Protein AF-A0A7Y3MWL4-F1 (afdb_monomer_lite)

Secondary structure (DSSP, 8-state):
-----------------------------EEEEEE-SS--EE--SSS-------SSSSEEEEEE--STTGGG-EEEEEESSSSEEEEEE--

pLDDT: mean 74.23, std 16.95, range [40.06, 92.81]

Sequence (91 aa):
MSNQHLSQVALVGSALLAAGLLLARPVLGQDRMVLSGDRVAVYNLAGKVDVVRGTGSDVVVEVTRGGSDADRLEIEVGEVRGREALRVIYP

Structure (mmCIF, N/CA/C/O backbone):
data_AF-A0A7Y3MWL4-F1
#
_entry.id   AF-A0A7Y3MWL4-F1
#
loop_
_atom_site.group_PDB
_atom_site.id
_atom_site.type_symbol
_atom_site.label_atom_id
_atom_site.label_alt_id
_atom_site.label_comp_id
_atom_site.label_asym_id
_atom_site.label_entity_id
_atom_site.label_seq_id
_atom_site.pdbx_PDB_ins_code
_atom_site.Cartn_x
_atom_site.Cartn_y
_atom_site.Cartn_z
_atom_site.occupancy
_atom_site.B_iso_or_equiv
_atom_site.auth_seq_id
_atom_site.auth_comp_id
_atom_site.auth_asym_id
_atom_site.auth_atom_id
_atom_site.pdbx_PDB_model_num
ATOM 1 N N . MET A 1 1 ? 67.935 58.681 -11.805 1.00 41.12 1 MET A N 1
ATOM 2 C CA . MET A 1 1 ? 67.167 58.758 -13.063 1.00 41.12 1 MET A CA 1
ATOM 3 C C . MET A 1 1 ? 65.870 58.008 -12.849 1.00 41.12 1 MET A C 1
ATOM 5 O O . MET A 1 1 ? 65.900 56.796 -12.685 1.00 41.12 1 MET A O 1
ATOM 9 N N . SER A 1 2 ? 64.777 58.761 -12.719 1.00 43.41 2 SER A N 1
ATOM 10 C CA . SER A 1 2 ? 63.401 58.263 -12.744 1.00 43.41 2 SER A CA 1
ATOM 11 C C . SER A 1 2 ? 63.176 57.338 -13.933 1.00 43.41 2 SER A C 1
ATOM 13 O O . SER A 1 2 ? 63.729 57.604 -14.993 1.00 43.41 2 SER A O 1
ATOM 15 N N . ASN A 1 3 ? 62.297 56.349 -13.786 1.00 40.06 3 ASN A N 1
ATOM 16 C CA . ASN A 1 3 ? 61.211 56.196 -14.748 1.00 40.06 3 ASN A CA 1
ATOM 17 C C . ASN A 1 3 ? 60.013 55.497 -14.104 1.00 40.06 3 ASN A C 1
ATOM 19 O O . ASN A 1 3 ? 60.105 54.413 -13.537 1.00 40.06 3 ASN A O 1
ATOM 23 N N . GLN A 1 4 ? 58.903 56.221 -14.160 1.00 47.44 4 GLN A N 1
ATOM 24 C CA . GLN A 1 4 ? 57.576 55.864 -13.702 1.00 47.44 4 GLN A CA 1
ATOM 25 C C . GLN A 1 4 ? 56.958 54.870 -14.690 1.00 47.44 4 GLN A C 1
ATOM 27 O O . GLN A 1 4 ? 57.051 55.080 -15.894 1.00 47.44 4 GLN A O 1
ATOM 32 N N . HIS A 1 5 ? 56.251 53.858 -14.196 1.00 44.38 5 HIS A N 1
ATOM 33 C CA . HIS A 1 5 ? 55.176 53.223 -14.956 1.00 44.38 5 HIS A CA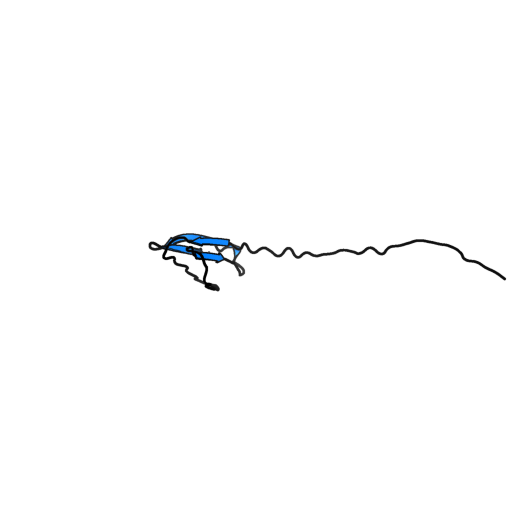 1
ATOM 34 C C . HIS A 1 5 ? 53.943 53.149 -14.061 1.00 44.38 5 HIS A C 1
ATOM 36 O O . HIS A 1 5 ? 53.722 52.199 -13.316 1.00 44.38 5 HIS A O 1
ATOM 42 N N . LEU A 1 6 ? 53.181 54.239 -14.108 1.00 50.28 6 LEU A N 1
ATOM 43 C CA . LEU A 1 6 ? 51.808 54.306 -13.643 1.00 50.28 6 LEU A CA 1
ATOM 44 C C . LEU A 1 6 ? 50.883 53.710 -14.713 1.00 50.28 6 LEU A C 1
ATOM 46 O O . LEU A 1 6 ? 51.030 54.000 -15.898 1.00 50.28 6 LEU A O 1
ATOM 50 N N . SER A 1 7 ? 49.887 52.976 -14.216 1.00 42.50 7 SER A N 1
ATOM 51 C CA . SER A 1 7 ? 48.556 52.771 -14.798 1.00 42.50 7 SER A CA 1
ATOM 52 C C . SER A 1 7 ? 48.415 51.784 -15.957 1.00 42.50 7 SER A C 1
ATOM 54 O O . SER A 1 7 ? 48.593 52.164 -17.104 1.00 42.50 7 SER A O 1
ATOM 56 N N . GLN A 1 8 ? 47.870 50.596 -15.662 1.00 47.00 8 GLN A N 1
ATOM 57 C CA . GLN A 1 8 ? 46.615 50.149 -16.287 1.00 47.00 8 GLN A CA 1
ATOM 58 C C . GLN A 1 8 ? 45.762 49.378 -15.268 1.00 47.00 8 GLN A C 1
ATOM 60 O O . GLN A 1 8 ? 46.110 48.298 -14.801 1.00 47.00 8 GLN A O 1
ATOM 65 N N . VAL A 1 9 ? 44.639 49.997 -14.911 1.00 50.00 9 VAL A N 1
ATOM 66 C CA . VAL A 1 9 ? 43.491 49.386 -14.242 1.00 50.00 9 VAL A CA 1
ATOM 67 C C . VAL A 1 9 ? 42.793 48.483 -15.252 1.00 50.00 9 VAL A C 1
ATOM 69 O O . VAL A 1 9 ? 42.432 48.954 -16.325 1.00 50.00 9 VAL A O 1
ATOM 72 N N . ALA A 1 10 ? 42.529 47.233 -14.888 1.00 42.38 10 ALA A N 1
ATOM 73 C CA . ALA A 1 10 ? 41.389 46.492 -15.414 1.00 42.38 10 ALA A CA 1
ATOM 74 C C . ALA A 1 10 ? 41.016 45.391 -14.418 1.00 42.38 10 ALA A C 1
ATOM 76 O O . ALA A 1 10 ? 41.663 44.350 -14.332 1.00 42.38 10 ALA A O 1
ATOM 77 N N . LEU A 1 11 ? 39.967 45.665 -13.640 1.00 49.31 11 LEU A N 1
ATOM 78 C CA . LEU A 1 11 ? 39.173 44.649 -12.966 1.00 49.31 11 LEU A CA 1
ATOM 79 C C . LEU A 1 11 ? 38.800 43.557 -13.974 1.00 49.31 11 LEU A C 1
ATOM 81 O O . LEU A 1 11 ? 38.090 43.833 -14.938 1.00 49.31 11 LEU A O 1
ATOM 85 N N . VAL A 1 12 ? 39.194 42.317 -13.706 1.00 48.47 12 VAL A N 1
ATOM 86 C CA . VAL A 1 12 ? 38.521 41.155 -14.285 1.00 48.47 12 VAL A CA 1
ATOM 87 C C . VAL A 1 12 ? 38.098 40.279 -13.120 1.00 48.47 12 VAL A C 1
ATOM 89 O O . VAL A 1 12 ? 38.883 39.527 -12.548 1.00 48.47 12 VAL A O 1
ATOM 92 N N . GLY A 1 13 ? 36.842 40.472 -12.717 1.00 44.00 13 GLY A N 1
ATOM 93 C CA . GLY A 1 13 ? 36.146 39.578 -11.810 1.00 44.00 13 GLY A CA 1
ATOM 94 C C . GLY A 1 13 ? 36.014 38.214 -12.472 1.00 44.00 13 GLY A C 1
ATOM 95 O O . GLY A 1 13 ? 35.308 38.067 -13.468 1.00 44.00 13 GLY A O 1
ATOM 96 N N . SER A 1 14 ? 36.706 37.219 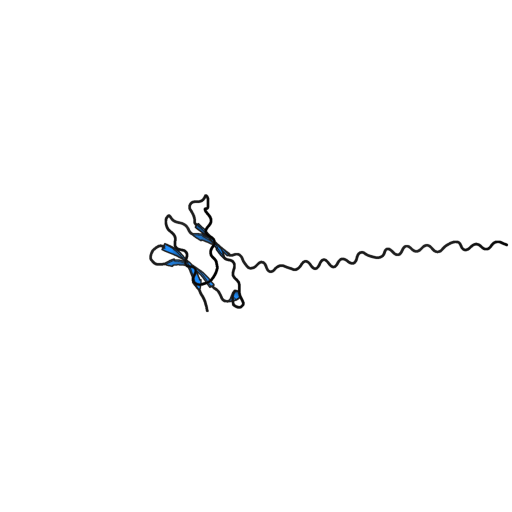-11.925 1.00 53.47 14 SER A N 1
ATOM 97 C CA . SER A 1 14 ? 36.521 35.834 -12.338 1.00 53.47 14 SER A CA 1
ATOM 98 C C . SER A 1 14 ? 35.192 35.337 -11.783 1.00 53.47 14 SER A C 1
ATOM 100 O O . SER A 1 14 ? 35.017 35.155 -10.579 1.00 53.47 14 SER A O 1
ATOM 102 N N . ALA A 1 15 ? 34.246 35.198 -12.705 1.00 54.53 15 ALA A N 1
ATOM 103 C CA . ALA A 1 15 ? 32.885 34.747 -12.502 1.00 54.53 15 ALA A CA 1
ATOM 104 C C . ALA A 1 15 ? 32.815 33.422 -11.722 1.00 54.53 15 ALA A C 1
ATOM 106 O O . ALA A 1 15 ? 33.458 32.436 -12.085 1.00 54.53 15 ALA A O 1
ATOM 107 N N . LEU A 1 16 ? 31.968 33.393 -10.687 1.00 51.25 16 LEU A N 1
ATOM 108 C CA . LEU A 1 16 ? 31.432 32.156 -10.126 1.00 51.25 16 LEU A CA 1
ATOM 109 C C . LEU A 1 16 ? 30.656 31.421 -11.229 1.00 51.25 16 LEU A C 1
ATOM 111 O O . LEU A 1 16 ? 29.534 31.798 -11.566 1.00 51.25 16 LEU A O 1
ATOM 115 N N . LEU A 1 17 ? 31.240 30.361 -11.782 1.00 54.22 17 LEU A N 1
ATOM 116 C CA . LEU A 1 17 ? 30.516 29.407 -12.614 1.00 54.22 17 LEU A CA 1
ATOM 117 C C . LEU A 1 17 ? 29.704 28.484 -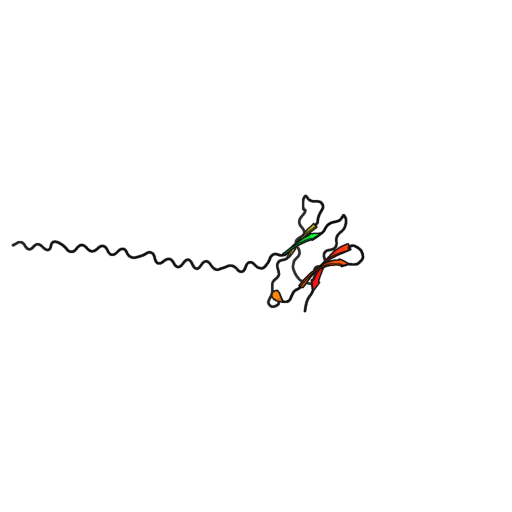11.704 1.00 54.22 17 LEU A C 1
ATOM 119 O O . LEU A 1 17 ? 30.195 27.501 -11.152 1.00 54.22 17 LEU A O 1
ATOM 123 N N . ALA A 1 18 ? 28.439 28.855 -11.537 1.00 55.09 18 ALA A N 1
ATOM 124 C CA . ALA A 1 18 ? 27.395 27.997 -11.020 1.00 55.09 18 ALA A CA 1
ATOM 125 C C . ALA A 1 18 ? 27.169 26.821 -11.981 1.00 55.09 18 ALA A C 1
ATOM 127 O O . ALA A 1 18 ? 26.785 27.009 -13.132 1.00 55.09 18 ALA A O 1
ATOM 128 N N . ALA A 1 19 ? 27.346 25.602 -11.484 1.00 54.06 19 ALA A N 1
ATOM 129 C CA . ALA A 1 19 ? 26.741 24.412 -12.065 1.00 54.06 19 ALA A CA 1
ATOM 130 C C . ALA A 1 19 ? 26.181 23.574 -10.915 1.00 54.06 19 ALA A C 1
ATOM 132 O O . ALA A 1 19 ? 26.690 22.513 -10.562 1.00 54.06 19 ALA A O 1
ATOM 133 N N . GLY A 1 20 ? 25.139 24.111 -10.276 1.00 53.53 20 GLY A N 1
ATOM 134 C CA . GLY A 1 20 ? 24.271 23.336 -9.406 1.00 53.53 20 GLY A CA 1
ATOM 135 C C . GLY A 1 20 ? 23.528 22.323 -10.263 1.00 53.53 20 GLY A C 1
ATOM 136 O O . GLY A 1 20 ? 22.439 22.605 -10.754 1.00 53.53 20 GLY A O 1
ATOM 137 N N . LEU A 1 21 ? 24.129 21.152 -10.469 1.00 56.38 21 LEU A N 1
ATOM 138 C CA . LEU A 1 21 ? 23.421 19.987 -10.972 1.00 56.38 21 LEU A CA 1
ATOM 139 C C . LEU A 1 21 ? 22.489 19.526 -9.846 1.00 56.38 21 LEU A C 1
ATOM 141 O O . LEU A 1 21 ? 22.808 18.631 -9.066 1.00 56.38 21 LEU A O 1
ATOM 145 N N . LEU A 1 22 ? 21.349 20.207 -9.715 1.00 60.12 22 LEU A N 1
ATOM 146 C CA . LEU A 1 22 ? 20.200 19.687 -8.995 1.00 60.12 22 LEU A CA 1
ATOM 147 C C . LEU A 1 22 ? 19.802 18.418 -9.740 1.00 60.12 22 LEU A C 1
ATOM 149 O O . LEU A 1 22 ? 19.116 18.467 -10.757 1.00 60.12 22 LEU A O 1
ATOM 153 N N . LEU A 1 23 ? 20.310 17.283 -9.267 1.00 61.81 23 LEU A N 1
ATOM 154 C CA . LEU A 1 23 ? 19.811 15.975 -9.642 1.00 61.81 23 LEU A CA 1
ATOM 155 C C . LEU A 1 23 ? 18.308 16.019 -9.371 1.00 61.81 23 LEU A C 1
ATOM 157 O O . LEU A 1 23 ? 17.888 16.015 -8.212 1.00 61.81 23 LEU A O 1
ATOM 161 N N . ALA A 1 24 ? 17.506 16.129 -10.430 1.00 59.28 24 ALA A N 1
ATOM 162 C CA . ALA A 1 24 ? 16.081 15.888 -10.355 1.00 59.28 24 ALA A CA 1
ATOM 163 C C . ALA A 1 24 ? 15.939 14.449 -9.859 1.00 59.28 24 ALA A C 1
ATOM 165 O O . ALA A 1 24 ? 16.120 13.494 -10.612 1.00 59.28 24 ALA A O 1
ATOM 166 N N . ARG A 1 25 ? 15.742 14.287 -8.548 1.00 61.59 25 ARG A N 1
ATOM 167 C CA . ARG A 1 25 ? 15.452 12.982 -7.972 1.00 61.59 25 ARG A CA 1
ATOM 168 C C . ARG A 1 25 ? 14.121 12.581 -8.593 1.00 61.59 25 ARG A C 1
ATOM 170 O O . ARG A 1 25 ? 13.173 13.356 -8.444 1.00 61.59 25 ARG A O 1
ATOM 177 N N . PRO A 1 26 ? 14.027 11.446 -9.305 1.00 54.69 26 PRO A N 1
ATOM 178 C CA . PRO A 1 26 ? 12.722 10.951 -9.686 1.00 54.69 26 PRO A CA 1
ATOM 179 C C . PRO A 1 26 ? 11.947 10.796 -8.380 1.00 54.69 26 PRO A C 1
ATOM 181 O O . PRO A 1 26 ? 12.352 10.044 -7.492 1.00 54.69 26 PRO A O 1
ATOM 184 N N . VAL A 1 27 ? 10.883 11.581 -8.219 1.00 60.25 27 VAL A N 1
ATOM 185 C CA . VAL A 1 27 ? 9.860 11.262 -7.233 1.00 60.25 27 VAL A CA 1
ATOM 186 C C . VAL A 1 27 ? 9.270 9.962 -7.754 1.00 60.25 27 VAL A C 1
ATOM 188 O O . VAL A 1 27 ? 8.475 9.966 -8.689 1.00 60.25 27 VAL A O 1
ATOM 191 N N . LEU A 1 28 ? 9.761 8.837 -7.230 1.00 61.16 28 LEU A N 1
ATOM 192 C CA . LEU A 1 28 ? 9.058 7.570 -7.345 1.00 61.16 28 LEU A CA 1
ATOM 193 C C . LEU A 1 28 ? 7.674 7.856 -6.773 1.00 61.16 28 LEU A C 1
ATOM 195 O O . LEU A 1 28 ? 7.582 8.254 -5.612 1.00 61.16 28 LEU A O 1
ATOM 199 N N . GLY A 1 29 ? 6.644 7.787 -7.617 1.00 60.19 29 GLY A N 1
ATOM 200 C CA . GLY A 1 29 ? 5.275 8.086 -7.220 1.00 60.19 29 GLY A CA 1
ATOM 201 C C . GLY A 1 29 ? 4.932 7.265 -5.985 1.00 60.19 29 GLY A C 1
ATOM 202 O O . GLY A 1 29 ? 4.846 6.040 -6.064 1.00 60.19 29 GLY A O 1
ATOM 203 N N . GLN A 1 30 ? 4.851 7.941 -4.842 1.00 65.62 30 GLN A N 1
ATOM 204 C CA . GLN A 1 30 ? 4.415 7.343 -3.597 1.00 65.62 30 GLN A CA 1
ATOM 205 C C . GLN A 1 30 ? 2.895 7.392 -3.626 1.00 65.62 30 GLN A C 1
ATOM 207 O O . GLN A 1 30 ? 2.296 8.445 -3.399 1.00 65.62 30 GLN A O 1
ATOM 212 N N . ASP A 1 31 ? 2.277 6.263 -3.954 1.00 71.25 31 ASP A N 1
ATOM 213 C CA . ASP A 1 31 ? 0.824 6.174 -3.972 1.00 71.25 31 ASP A CA 1
ATOM 214 C C . ASP A 1 31 ? 0.348 5.997 -2.529 1.00 71.25 31 ASP A C 1
ATOM 216 O O . ASP A 1 31 ? 0.786 5.091 -1.815 1.00 71.25 31 ASP A O 1
ATOM 220 N N . ARG A 1 32 ? -0.513 6.914 -2.077 1.00 78.94 32 ARG A N 1
ATOM 221 C CA . ARG A 1 32 ? -1.108 6.887 -0.740 1.00 78.94 32 ARG A CA 1
ATOM 222 C C . ARG A 1 32 ? -2.579 6.536 -0.859 1.00 78.94 32 ARG A C 1
ATOM 224 O O . ARG A 1 32 ? -3.351 7.305 -1.430 1.00 78.94 32 ARG A O 1
ATOM 231 N N . MET A 1 33 ? -2.971 5.425 -0.253 1.00 83.62 33 MET A N 1
ATOM 232 C CA . MET A 1 33 ? -4.362 4.985 -0.211 1.00 83.62 33 MET A CA 1
ATOM 233 C C . MET A 1 33 ? -4.880 4.944 1.219 1.00 83.62 33 MET A C 1
ATOM 235 O O . MET A 1 33 ? -4.139 4.671 2.164 1.00 83.62 33 MET A O 1
ATOM 239 N N . VAL A 1 34 ? -6.164 5.249 1.364 1.00 83.31 34 VAL A N 1
ATOM 240 C CA . VAL A 1 34 ? -6.902 5.163 2.624 1.00 83.31 34 VAL A CA 1
ATOM 241 C C . VAL A 1 34 ? -7.889 4.016 2.473 1.00 83.31 34 VAL A C 1
ATOM 243 O O . VAL A 1 34 ? -8.650 4.003 1.511 1.00 83.31 34 VAL A O 1
ATOM 246 N N . LEU A 1 35 ? -7.829 3.056 3.391 1.00 84.44 35 LEU A N 1
ATOM 247 C CA . LEU A 1 35 ? -8.769 1.946 3.502 1.00 84.44 35 LEU A CA 1
ATOM 248 C C . LEU A 1 35 ? -9.634 2.193 4.744 1.00 84.44 35 LEU A C 1
ATOM 250 O O . LEU A 1 35 ? -9.096 2.355 5.845 1.00 84.44 35 LEU A O 1
ATOM 254 N N . SER A 1 36 ? -10.948 2.224 4.570 1.00 83.69 36 SER A N 1
ATOM 255 C CA . SER A 1 36 ? -11.936 2.494 5.610 1.00 83.69 36 SER A CA 1
ATOM 256 C C . SER A 1 36 ? -12.638 1.222 6.096 1.00 83.69 36 SER A C 1
ATOM 258 O O . SER A 1 36 ? -12.925 0.293 5.344 1.00 83.69 36 SER A O 1
ATOM 260 N N . GLY A 1 37 ? -12.979 1.203 7.386 1.00 84.06 37 GLY A N 1
ATOM 261 C CA . GLY A 1 37 ? -13.761 0.137 8.021 1.00 84.06 37 GLY A CA 1
ATOM 262 C C . GLY A 1 37 ? -13.023 -0.606 9.136 1.00 84.06 37 GLY A C 1
ATOM 263 O O . GLY A 1 37 ? -11.802 -0.564 9.253 1.00 84.06 37 GLY A O 1
ATOM 264 N N . ASP A 1 38 ? -13.784 -1.328 9.963 1.00 78.12 38 ASP A N 1
ATOM 265 C CA . ASP A 1 38 ? -13.276 -1.915 11.216 1.00 78.12 38 ASP A CA 1
ATOM 266 C C . ASP A 1 38 ? -12.299 -3.089 11.012 1.00 78.12 38 ASP A C 1
ATOM 268 O O . ASP A 1 38 ? -11.581 -3.487 11.932 1.00 78.12 38 ASP A O 1
ATOM 272 N N . ARG A 1 39 ? -12.299 -3.701 9.819 1.00 75.88 39 ARG A N 1
ATOM 273 C CA . ARG A 1 39 ? -11.417 -4.816 9.442 1.00 75.88 39 ARG A CA 1
ATOM 274 C C . ARG A 1 39 ? -11.037 -4.729 7.966 1.00 75.88 39 ARG A C 1
ATOM 276 O O . ARG A 1 39 ? -11.880 -4.957 7.103 1.00 75.88 39 ARG A O 1
ATOM 283 N N . VAL A 1 40 ? -9.750 -4.531 7.695 1.00 86.12 40 VAL A N 1
ATOM 284 C CA . VAL A 1 40 ? -9.176 -4.483 6.339 1.00 86.12 40 VAL A CA 1
ATOM 285 C C . VAL A 1 40 ? -8.201 -5.639 6.099 1.00 86.12 40 VAL A C 1
ATOM 287 O O . VAL A 1 40 ? -7.757 -6.297 7.046 1.00 86.12 40 VAL A O 1
ATOM 290 N N . ALA A 1 41 ? -7.864 -5.907 4.836 1.00 79.12 41 ALA A N 1
ATOM 291 C CA . ALA A 1 41 ? -6.847 -6.892 4.470 1.00 79.12 41 ALA A CA 1
ATOM 292 C C . ALA A 1 41 ? -5.809 -6.289 3.513 1.00 79.12 41 ALA A C 1
ATOM 294 O O . ALA A 1 41 ? -6.158 -5.705 2.495 1.00 79.12 41 ALA A O 1
ATOM 295 N N . VAL A 1 42 ? -4.522 -6.474 3.814 1.00 75.19 42 VAL A N 1
ATOM 296 C CA . VAL A 1 42 ? -3.412 -6.070 2.937 1.00 75.19 42 VAL A CA 1
ATOM 297 C C . VAL A 1 42 ? -2.602 -7.313 2.592 1.00 75.19 42 VAL A C 1
ATOM 299 O O . VAL A 1 42 ? -2.120 -8.005 3.489 1.00 75.19 42 VAL A O 1
ATOM 302 N N . TYR A 1 43 ? -2.465 -7.606 1.300 1.00 70.62 43 TYR A N 1
ATOM 303 C CA . TYR A 1 43 ? -1.698 -8.747 0.807 1.00 70.62 43 TYR A CA 1
ATOM 304 C C . TYR A 1 43 ? -0.435 -8.248 0.107 1.00 70.62 43 TYR A C 1
ATOM 306 O O . TYR A 1 43 ? -0.514 -7.498 -0.860 1.00 70.62 43 TYR A O 1
ATOM 314 N N . ASN A 1 44 ? 0.729 -8.683 0.588 1.00 65.25 44 ASN A N 1
ATOM 315 C CA . ASN A 1 44 ? 2.015 -8.416 -0.048 1.00 65.25 44 ASN A CA 1
ATOM 316 C C . ASN A 1 44 ? 2.542 -9.719 -0.658 1.00 65.25 44 ASN A C 1
ATOM 318 O O . ASN A 1 44 ? 2.902 -10.638 0.076 1.00 65.25 44 ASN A O 1
ATOM 322 N N . LEU A 1 45 ? 2.533 -9.809 -1.990 1.00 64.44 45 LEU A N 1
ATOM 323 C CA . LEU A 1 45 ? 2.973 -11.000 -2.724 1.00 64.44 45 LEU A CA 1
ATOM 324 C C . LEU A 1 45 ? 4.495 -11.011 -2.941 1.00 64.44 45 LEU A C 1
ATOM 326 O O . LEU A 1 45 ? 5.102 -12.079 -2.912 1.00 64.44 45 LEU A O 1
ATOM 330 N N . ALA A 1 46 ? 5.116 -9.838 -3.095 1.00 65.44 46 ALA A N 1
ATOM 331 C CA . ALA A 1 46 ? 6.563 -9.654 -3.106 1.00 65.44 46 ALA A CA 1
ATOM 332 C C . ALA A 1 46 ? 6.923 -8.200 -2.753 1.00 65.44 46 ALA A C 1
ATOM 334 O O . ALA A 1 46 ? 6.359 -7.261 -3.311 1.00 65.44 46 ALA A O 1
ATOM 335 N N . GLY A 1 47 ? 7.898 -8.015 -1.856 1.00 72.00 47 GLY A N 1
ATOM 336 C CA . GLY A 1 47 ? 8.340 -6.699 -1.383 1.00 72.00 47 GLY A CA 1
ATOM 337 C C . GLY A 1 47 ? 8.444 -6.626 0.141 1.00 72.00 47 GLY A C 1
ATOM 338 O O . GLY A 1 47 ? 8.321 -7.636 0.834 1.00 72.00 47 GLY A O 1
ATOM 339 N N . LYS A 1 48 ? 8.653 -5.423 0.683 1.00 79.25 48 LYS A N 1
ATOM 340 C CA . LYS A 1 48 ? 8.720 -5.171 2.131 1.00 79.25 48 LYS A CA 1
ATOM 341 C C . LYS A 1 48 ? 7.465 -4.429 2.594 1.00 79.25 48 LYS A C 1
ATOM 343 O O . LYS A 1 48 ? 7.054 -3.475 1.947 1.00 79.25 48 LYS A O 1
ATOM 348 N N . VAL A 1 49 ? 6.896 -4.848 3.725 1.00 81.31 49 VAL A N 1
ATOM 349 C CA . VAL A 1 49 ? 5.816 -4.128 4.418 1.00 81.31 49 VAL A CA 1
ATOM 350 C C . VAL A 1 49 ? 6.262 -3.828 5.839 1.00 81.31 49 VAL A C 1
ATOM 352 O O . VAL A 1 49 ? 6.646 -4.736 6.573 1.00 81.31 49 VAL A O 1
ATOM 355 N N . ASP A 1 50 ? 6.173 -2.557 6.215 1.00 83.88 50 ASP A N 1
ATOM 356 C CA . ASP A 1 50 ? 6.364 -2.085 7.580 1.00 83.88 50 ASP A CA 1
ATOM 357 C C . ASP A 1 50 ? 4.996 -1.650 8.133 1.00 83.88 50 ASP A C 1
ATOM 359 O O . ASP A 1 50 ? 4.353 -0.754 7.588 1.00 83.88 50 ASP A O 1
ATOM 363 N N . VAL A 1 51 ? 4.522 -2.304 9.200 1.00 85.38 51 VAL A N 1
ATOM 364 C CA . VAL A 1 51 ? 3.240 -1.970 9.845 1.00 85.38 51 VAL A CA 1
ATOM 365 C C . VAL A 1 51 ? 3.503 -1.076 11.046 1.00 85.38 51 VAL A C 1
ATOM 367 O O . VAL A 1 51 ? 4.136 -1.492 12.017 1.00 85.38 51 VAL A O 1
ATOM 370 N N . VAL A 1 52 ? 2.988 0.150 10.994 1.00 88.75 52 VAL A N 1
ATOM 371 C CA . VAL A 1 52 ? 3.149 1.150 12.054 1.00 88.75 52 VAL A CA 1
ATOM 372 C C . VAL A 1 52 ? 1.785 1.485 12.646 1.00 88.75 52 VAL A C 1
ATOM 374 O O . VAL A 1 52 ? 0.793 1.610 11.930 1.00 88.75 52 VAL A O 1
ATOM 377 N N . ARG A 1 53 ? 1.720 1.636 13.973 1.00 85.25 53 ARG A N 1
ATOM 378 C CA . ARG A 1 53 ? 0.487 2.040 14.655 1.00 85.25 53 ARG A CA 1
ATOM 379 C C . ARG A 1 53 ? 0.128 3.482 14.282 1.00 85.25 53 ARG A C 1
ATOM 381 O O . ARG A 1 53 ? 0.870 4.402 14.614 1.00 85.25 53 ARG A O 1
ATOM 388 N N . GLY A 1 54 ? -1.035 3.664 13.662 1.00 83.31 54 GLY A N 1
ATOM 389 C CA . GLY A 1 54 ? -1.658 4.971 13.455 1.00 83.31 54 GLY A CA 1
ATOM 390 C C . GLY A 1 54 ? -2.519 5.417 14.642 1.00 83.31 54 GLY A C 1
ATOM 391 O O . GLY A 1 54 ? -2.804 4.644 15.559 1.00 83.31 54 GLY A O 1
ATOM 392 N N . THR A 1 55 ? -2.939 6.680 14.618 1.00 85.62 55 THR A N 1
ATOM 393 C CA . THR A 1 55 ? -3.867 7.271 15.600 1.00 85.62 55 THR A CA 1
ATOM 394 C C . THR A 1 55 ? -5.306 7.398 15.081 1.00 85.62 55 THR A C 1
ATOM 396 O O . THR A 1 55 ? -6.191 7.728 15.866 1.00 85.62 55 THR A O 1
ATOM 399 N N . GLY A 1 56 ? -5.545 7.146 13.787 1.00 84.88 56 GLY A N 1
ATOM 400 C CA . GLY A 1 56 ? -6.864 7.198 13.143 1.00 84.88 56 GLY A CA 1
ATOM 401 C C . GLY A 1 56 ? -7.590 5.848 13.098 1.00 84.88 56 GLY A C 1
ATOM 402 O O . GLY A 1 56 ? -7.024 4.820 13.467 1.00 84.88 56 GLY A O 1
ATOM 403 N N . SER A 1 57 ? -8.848 5.868 12.645 1.00 84.00 57 SER A N 1
ATOM 404 C CA . SER A 1 57 ? -9.691 4.674 12.453 1.00 84.00 57 SER A CA 1
ATOM 405 C C . SER A 1 57 ? -9.448 3.954 11.127 1.00 84.00 57 SER A C 1
ATOM 407 O O . SER A 1 57 ? -9.769 2.777 11.013 1.00 84.00 57 SER A O 1
ATOM 409 N N . ASP A 1 58 ? -8.890 4.654 10.141 1.00 84.38 58 ASP A N 1
ATOM 410 C CA . ASP A 1 58 ? -8.595 4.104 8.821 1.00 84.38 58 ASP A CA 1
ATOM 411 C C . ASP A 1 58 ? -7.181 3.518 8.761 1.00 84.38 58 ASP A C 1
ATOM 413 O O . ASP A 1 58 ? -6.261 3.960 9.462 1.00 84.38 58 ASP A O 1
ATOM 417 N N . VAL A 1 59 ? -6.982 2.565 7.853 1.00 87.75 59 VAL A N 1
ATOM 418 C CA . VAL A 1 59 ? -5.647 2.082 7.495 1.00 87.75 59 VAL A CA 1
ATOM 419 C C . VAL A 1 59 ? -5.124 2.902 6.327 1.00 87.75 59 VAL A C 1
ATOM 421 O O . VAL A 1 59 ? -5.710 2.935 5.250 1.00 87.75 59 VAL A O 1
ATOM 424 N N . VAL A 1 60 ? -3.986 3.557 6.537 1.00 89.62 60 VAL A N 1
ATOM 425 C CA . VAL A 1 60 ? -3.272 4.283 5.486 1.00 89.62 60 VAL A CA 1
ATOM 426 C C . VAL A 1 60 ? -2.168 3.388 4.954 1.00 89.62 60 VAL A C 1
ATOM 428 O O . VAL A 1 60 ? -1.350 2.895 5.731 1.00 89.62 60 VAL A O 1
ATOM 431 N N . VAL A 1 61 ? -2.130 3.200 3.638 1.00 90.12 61 VAL A N 1
ATOM 432 C CA . VAL A 1 61 ? -1.065 2.454 2.970 1.00 90.12 61 VAL A CA 1
ATOM 433 C C . VAL A 1 61 ? -0.288 3.386 2.054 1.00 90.12 61 VAL A C 1
ATOM 435 O O . VAL A 1 61 ? -0.875 4.123 1.265 1.00 90.12 61 VAL A O 1
ATOM 438 N N . GLU A 1 62 ? 1.035 3.344 2.171 1.00 90.94 62 GLU A N 1
ATOM 439 C CA . GLU A 1 62 ? 1.966 4.052 1.297 1.00 90.94 62 GLU A CA 1
ATOM 440 C C . GLU A 1 62 ? 2.737 3.022 0.472 1.00 90.94 62 GLU A C 1
ATOM 442 O O . GLU A 1 62 ? 3.352 2.107 1.024 1.00 90.94 62 GLU A O 1
ATOM 447 N N . VAL A 1 63 ? 2.677 3.149 -0.852 1.00 89.88 63 VAL A N 1
ATOM 448 C CA . VAL A 1 63 ? 3.310 2.219 -1.789 1.00 89.88 63 VAL A CA 1
ATOM 449 C C . VAL A 1 63 ? 4.471 2.907 -2.489 1.00 89.88 63 VAL A C 1
ATOM 451 O O . VAL A 1 63 ? 4.292 3.914 -3.169 1.00 89.88 63 VAL A O 1
ATOM 454 N N . THR A 1 64 ? 5.653 2.300 -2.387 1.00 90.75 64 THR A N 1
ATOM 455 C CA . THR A 1 64 ? 6.837 2.685 -3.161 1.00 90.75 64 THR A CA 1
ATOM 456 C C . THR A 1 64 ? 7.174 1.558 -4.127 1.00 90.75 64 THR A C 1
ATOM 458 O O . THR A 1 64 ? 7.644 0.498 -3.708 1.00 90.75 64 THR A O 1
AT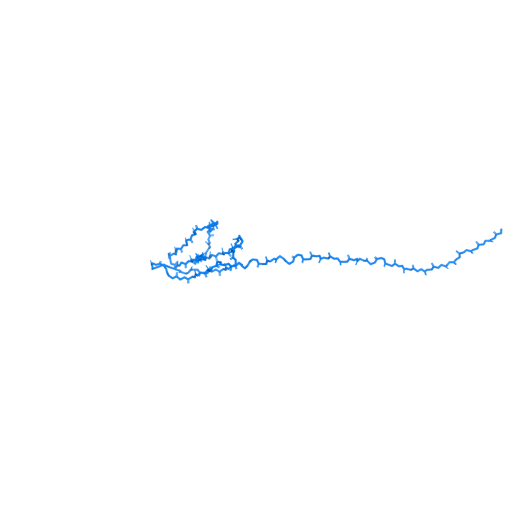OM 461 N N . ARG A 1 65 ? 6.935 1.773 -5.425 1.00 89.06 65 ARG A N 1
ATOM 462 C CA . ARG A 1 65 ? 7.311 0.804 -6.466 1.00 89.06 65 ARG A CA 1
ATOM 463 C C . ARG A 1 65 ? 8.834 0.814 -6.668 1.00 89.06 65 ARG A C 1
ATOM 465 O O . ARG A 1 65 ? 9.457 1.874 -6.662 1.00 89.06 65 ARG A O 1
ATOM 472 N N . GLY A 1 66 ? 9.433 -0.360 -6.862 1.00 85.06 66 GLY A N 1
ATOM 473 C CA . GLY A 1 66 ? 10.873 -0.515 -7.087 1.00 85.06 66 GLY A CA 1
ATOM 474 C C . GLY A 1 66 ? 11.206 -1.770 -7.895 1.00 85.06 66 GLY A C 1
ATOM 475 O O . GLY A 1 66 ? 10.374 -2.663 -8.023 1.00 85.06 66 GLY A O 1
ATOM 476 N N . GLY A 1 67 ? 12.421 -1.829 -8.447 1.00 87.00 67 GLY A N 1
ATOM 477 C CA . GLY A 1 67 ? 12.846 -2.877 -9.387 1.00 87.00 67 GLY A CA 1
ATOM 478 C C . GLY A 1 67 ? 12.761 -2.443 -10.856 1.00 87.00 67 GLY A C 1
ATOM 479 O O . GLY A 1 67 ? 12.298 -1.345 -11.154 1.00 87.00 67 GLY A O 1
ATOM 480 N N . SER A 1 68 ? 13.247 -3.291 -11.769 1.00 89.19 68 SER A N 1
ATOM 481 C CA . SER A 1 68 ? 13.298 -3.012 -13.218 1.00 89.19 68 SER A CA 1
ATOM 482 C C . SER A 1 68 ? 11.927 -2.871 -13.867 1.00 89.19 68 SER A C 1
ATOM 484 O O . SER A 1 68 ? 11.788 -2.107 -14.809 1.00 89.19 68 SER A O 1
ATOM 486 N N . ASP A 1 69 ? 10.942 -3.602 -13.350 1.00 87.69 69 ASP A N 1
ATOM 487 C CA . ASP A 1 69 ? 9.578 -3.680 -13.882 1.00 87.69 69 ASP A CA 1
ATOM 488 C C . ASP A 1 69 ? 8.577 -2.888 -13.026 1.00 87.69 69 ASP A C 1
ATOM 490 O O . ASP A 1 69 ? 7.373 -3.133 -13.069 1.00 87.69 69 ASP A O 1
ATOM 494 N N . ALA A 1 70 ? 9.067 -1.970 -12.187 1.00 89.06 70 ALA A N 1
ATOM 495 C CA . ALA A 1 70 ? 8.239 -1.201 -11.260 1.00 89.06 70 ALA A CA 1
ATOM 496 C C . ALA A 1 70 ? 7.116 -0.430 -11.970 1.00 89.06 70 ALA A C 1
ATOM 498 O O . ALA A 1 70 ? 6.020 -0.303 -11.436 1.00 89.06 70 ALA A O 1
ATOM 499 N N . ASP A 1 71 ? 7.386 0.070 -13.171 1.00 90.50 71 ASP A N 1
ATOM 500 C CA . ASP A 1 71 ? 6.455 0.801 -14.032 1.00 90.50 71 ASP A CA 1
ATOM 501 C C . ASP A 1 71 ? 5.340 -0.075 -14.621 1.00 90.50 71 ASP A C 1
ATOM 503 O O . ASP A 1 71 ? 4.341 0.449 -15.108 1.00 90.50 71 ASP A O 1
ATOM 507 N N . ARG A 1 72 ? 5.477 -1.401 -14.538 1.00 90.75 72 ARG A N 1
ATOM 508 C CA . ARG A 1 72 ? 4.491 -2.377 -15.018 1.00 90.75 72 ARG A CA 1
ATOM 509 C C . ARG A 1 72 ? 3.561 -2.888 -13.914 1.00 90.75 72 ARG A C 1
ATOM 511 O O . ARG A 1 72 ? 2.675 -3.684 -14.206 1.00 90.75 72 ARG A O 1
ATOM 518 N N . LEU A 1 73 ? 3.767 -2.469 -12.661 1.00 89.38 73 LEU A N 1
ATOM 519 C CA . LEU A 1 73 ? 2.922 -2.862 -11.532 1.00 89.38 73 LEU A CA 1
ATOM 520 C C . LEU A 1 73 ? 1.672 -1.987 -11.451 1.00 89.38 73 LEU A C 1
ATOM 522 O O . LEU A 1 73 ? 1.765 -0.770 -11.255 1.00 89.38 73 LEU A O 1
ATOM 526 N N . GLU A 1 74 ? 0.504 -2.620 -11.482 1.00 91.62 74 GLU A N 1
ATOM 527 C CA . GLU A 1 74 ? -0.768 -1.942 -11.249 1.00 91.62 74 GLU A CA 1
ATOM 528 C C . GLU A 1 74 ? -1.194 -2.085 -9.786 1.00 91.62 74 GLU A C 1
ATOM 530 O O . GLU A 1 74 ? -1.029 -3.133 -9.158 1.00 91.62 74 GLU A O 1
ATOM 535 N N . ILE A 1 75 ? -1.704 -0.990 -9.222 1.00 91.31 75 ILE A N 1
ATOM 536 C CA . ILE A 1 75 ? -2.138 -0.927 -7.831 1.00 91.31 75 ILE A CA 1
ATOM 537 C C . ILE A 1 75 ? -3.638 -0.679 -7.828 1.00 91.31 75 ILE A C 1
ATOM 539 O O . ILE A 1 75 ? -4.098 0.371 -8.270 1.00 91.31 75 ILE A O 1
ATOM 543 N N . GLU A 1 76 ? -4.388 -1.635 -7.294 1.00 92.62 76 GLU A N 1
ATOM 544 C CA . GLU A 1 76 ? -5.839 -1.551 -7.206 1.00 92.62 76 GLU A CA 1
ATOM 545 C C . GLU A 1 76 ? -6.303 -1.529 -5.754 1.00 92.62 76 GLU A C 1
ATOM 547 O O . GLU A 1 76 ? -5.780 -2.250 -4.900 1.00 92.62 76 GLU A O 1
ATOM 552 N N . VAL A 1 77 ? -7.352 -0.750 -5.495 1.00 92.81 77 VAL A N 1
ATOM 553 C CA . VAL A 1 77 ? -8.117 -0.802 -4.248 1.00 92.81 77 VAL A CA 1
ATOM 554 C C . VAL A 1 77 ? -9.509 -1.322 -4.565 1.00 92.81 77 VAL A C 1
ATOM 556 O O . VAL A 1 77 ? -10.170 -0.848 -5.487 1.00 92.81 77 VAL A O 1
ATOM 559 N N . GLY A 1 78 ? -9.959 -2.317 -3.810 1.00 91.62 78 GLY A N 1
ATOM 560 C CA . GLY A 1 78 ? -11.309 -2.842 -3.939 1.00 91.62 78 GLY A CA 1
ATOM 561 C C . GLY A 1 78 ? -11.571 -4.019 -3.017 1.00 91.62 78 GLY A C 1
ATOM 562 O O . GLY A 1 78 ? -10.694 -4.490 -2.293 1.00 91.62 78 GLY A O 1
ATOM 563 N N . GLU A 1 79 ? -12.797 -4.523 -3.054 1.00 91.62 79 GLU A N 1
ATOM 564 C CA . GLU A 1 79 ? -13.199 -5.604 -2.165 1.00 91.62 79 GLU A CA 1
ATOM 565 C C . GLU A 1 79 ? -12.591 -6.954 -2.588 1.00 91.62 79 GLU A C 1
ATOM 567 O O . GLU A 1 79 ? -12.579 -7.318 -3.766 1.00 91.62 79 GLU A O 1
ATOM 572 N N . VAL A 1 80 ? -12.101 -7.723 -1.615 1.00 89.00 80 VAL A N 1
ATOM 573 C CA . VAL A 1 80 ? -11.710 -9.128 -1.766 1.00 89.00 80 VAL A CA 1
ATOM 574 C C . VAL A 1 80 ? -12.347 -9.918 -0.630 1.00 89.00 80 VAL A C 1
ATOM 576 O O . VAL A 1 80 ? -11.986 -9.755 0.534 1.00 89.00 80 VAL A O 1
ATOM 579 N N . ARG A 1 81 ? -13.285 -10.813 -0.966 1.00 90.62 81 ARG A N 1
ATOM 580 C CA . ARG A 1 81 ? -13.985 -11.684 0.001 1.00 90.62 81 ARG A CA 1
ATOM 581 C C . ARG A 1 81 ? -14.635 -10.902 1.162 1.00 90.62 81 ARG A C 1
ATOM 583 O O . ARG A 1 81 ? -14.457 -11.280 2.324 1.00 90.62 81 ARG A O 1
ATOM 590 N N . GLY A 1 82 ? -15.374 -9.828 0.877 1.00 92.12 82 GLY A N 1
ATOM 591 C CA . GLY A 1 82 ? -16.079 -9.063 1.912 1.00 92.12 82 GLY A CA 1
ATOM 592 C C . GLY A 1 82 ? -15.219 -8.052 2.665 1.00 92.12 82 GLY A C 1
ATOM 593 O O . GLY A 1 82 ? -15.629 -7.606 3.734 1.00 92.12 82 GLY A O 1
ATOM 594 N N . ARG A 1 83 ? -13.999 -7.755 2.201 1.00 88.00 83 ARG A N 1
ATOM 595 C CA . ARG A 1 83 ? -13.058 -6.861 2.894 1.00 88.00 83 ARG A CA 1
ATOM 596 C C . ARG A 1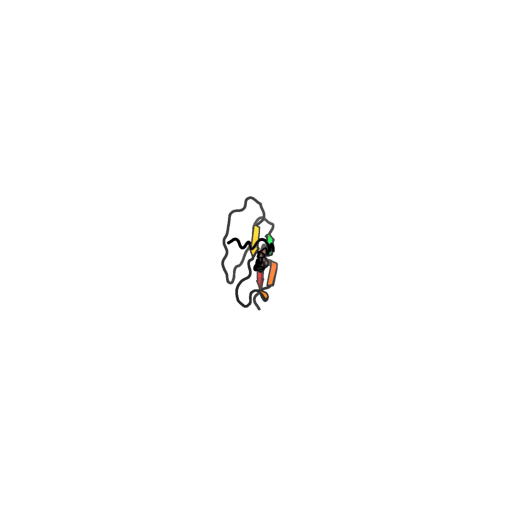 83 ? -12.401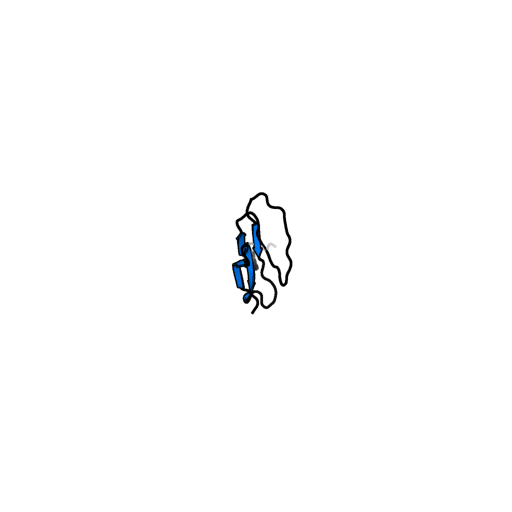 -5.911 1.920 1.00 88.00 83 ARG A C 1
ATOM 598 O O . ARG A 1 83 ? -11.976 -6.344 0.850 1.00 88.00 83 ARG A O 1
ATOM 605 N N . GLU A 1 84 ? -12.263 -4.652 2.315 1.00 90.50 84 GLU A N 1
ATOM 606 C CA . GLU A 1 84 ? -11.476 -3.701 1.543 1.00 90.50 84 GLU A CA 1
ATOM 607 C C . GLU A 1 84 ? -10.005 -4.128 1.536 1.00 90.50 84 GLU A C 1
ATOM 609 O O . GLU A 1 84 ? -9.435 -4.494 2.575 1.00 90.50 84 GLU A O 1
ATOM 614 N N . ALA A 1 85 ? -9.422 -4.146 0.339 1.00 90.56 85 ALA A N 1
ATOM 615 C CA . ALA A 1 85 ? -8.074 -4.620 0.122 1.00 90.56 85 ALA A CA 1
ATOM 616 C C . ALA A 1 85 ? -7.335 -3.800 -0.934 1.00 90.56 85 ALA A C 1
ATOM 618 O O . ALA A 1 85 ? -7.904 -3.346 -1.926 1.00 90.56 85 ALA A O 1
ATOM 619 N N . LEU A 1 86 ? -6.027 -3.691 -0.721 1.00 92.75 86 LEU A N 1
ATOM 620 C CA . LEU A 1 86 ? -5.058 -3.248 -1.714 1.00 92.75 86 LEU A CA 1
ATOM 621 C C . LEU A 1 86 ? -4.485 -4.482 -2.416 1.00 92.75 86 LEU A C 1
ATOM 623 O O . LEU A 1 86 ? -4.048 -5.426 -1.749 1.00 92.75 86 LEU A O 1
ATOM 627 N N . ARG A 1 87 ? -4.479 -4.475 -3.749 1.00 91.50 87 ARG A N 1
ATOM 628 C CA . ARG A 1 87 ? -3.869 -5.511 -4.590 1.00 91.50 87 ARG A CA 1
ATOM 629 C C . ARG A 1 87 ? -2.758 -4.912 -5.446 1.00 91.50 87 ARG A C 1
ATOM 631 O O . ARG A 1 87 ? -2.914 -3.827 -5.997 1.00 91.50 87 ARG A O 1
ATOM 638 N N . VAL A 1 88 ? -1.661 -5.653 -5.567 1.00 90.06 88 VAL A N 1
ATOM 639 C CA . VAL A 1 88 ? -0.581 -5.377 -6.520 1.00 90.06 88 VAL A CA 1
ATOM 640 C C . VAL A 1 88 ? -0.699 -6.399 -7.642 1.00 90.06 88 VAL A C 1
ATOM 642 O O . VAL A 1 88 ? -0.592 -7.601 -7.386 1.00 90.06 88 VAL A O 1
ATOM 645 N N . ILE A 1 89 ? -0.958 -5.936 -8.859 1.00 90.31 89 ILE A N 1
ATOM 646 C CA . ILE A 1 89 ? -1.084 -6.779 -10.045 1.00 90.31 89 ILE A CA 1
ATOM 647 C C . ILE A 1 89 ? 0.261 -6.788 -10.768 1.00 90.31 89 ILE A C 1
ATOM 649 O O . ILE A 1 89 ? 0.824 -5.737 -11.080 1.00 90.31 89 ILE A O 1
ATOM 653 N N . TYR A 1 90 ? 0.780 -7.992 -10.993 1.00 84.75 90 TYR A N 1
ATOM 654 C CA . TYR A 1 90 ? 2.017 -8.222 -11.732 1.00 84.75 90 TYR A CA 1
ATOM 655 C C . TYR A 1 90 ? 1.691 -8.562 -13.190 1.00 84.75 90 TYR A C 1
ATOM 657 O O . TYR A 1 90 ? 0.651 -9.181 -13.437 1.00 84.75 90 TYR A O 1
ATOM 665 N N . PRO A 1 91 ? 2.558 -8.174 -14.137 1.00 81.19 91 PRO A N 1
ATOM 666 C CA . PRO A 1 91 ? 2.387 -8.504 -15.544 1.00 81.19 91 PRO A CA 1
ATOM 667 C C . PRO A 1 91 ? 2.765 -9.952 -15.892 1.00 81.19 91 PRO A C 1
ATOM 669 O O . PRO A 1 91 ? 3.461 -10.616 -15.088 1.00 81.19 91 PRO A O 1
#

Radius of gyration: 29.63 Å; chains: 1; bounding box: 83×70×32 Å

Foldseek 3Di:
DDDDDDDDDDDDPDDDPDDPPPPPDPPQPWDKDKFDDQDADEDDPDDDDDDDDDPDRIDIDTDGQDDPCSVVWDWDWDDDPNHTYIDIDHD